Protein AF-A0A353R635-F1 (afdb_monomer_lite)

Structure (mmCIF, N/CA/C/O backbone):
data_AF-A0A353R635-F1
#
_entry.id   AF-A0A353R635-F1
#
loop_
_atom_site.group_PDB
_atom_site.id
_atom_site.type_symbol
_atom_site.label_atom_id
_atom_site.label_alt_id
_atom_site.label_comp_id
_atom_site.label_asym_id
_atom_site.label_entity_id
_atom_site.label_seq_id
_atom_site.pdbx_PDB_ins_code
_atom_site.Cartn_x
_atom_site.Cartn_y
_atom_site.Cartn_z
_atom_site.occupancy
_atom_site.B_iso_or_equiv
_atom_site.auth_seq_id
_atom_site.auth_comp_id
_atom_site.auth_asym_id
_atom_site.auth_atom_id
_atom_site.pdbx_PDB_model_num
ATOM 1 N N . LEU A 1 1 ? 8.031 19.247 10.729 1.00 54.75 1 LEU A N 1
ATOM 2 C CA . LEU A 1 1 ? 8.641 17.979 10.271 1.00 54.75 1 LEU A CA 1
ATOM 3 C C . LEU A 1 1 ? 8.108 16.873 11.174 1.00 54.75 1 LEU A C 1
ATOM 5 O O . LEU A 1 1 ? 8.318 16.974 12.376 1.00 54.75 1 LEU A O 1
ATOM 9 N N . THR A 1 2 ? 7.387 15.884 10.648 1.00 78.19 2 THR A N 1
ATOM 10 C CA . THR A 1 2 ? 6.894 14.757 11.463 1.00 78.19 2 THR A CA 1
ATOM 11 C C . THR A 1 2 ? 7.808 13.561 11.238 1.00 78.19 2 THR A C 1
ATOM 13 O O . THR A 1 2 ? 8.013 13.152 10.098 1.00 78.19 2 THR A O 1
ATOM 16 N N . TYR A 1 3 ? 8.392 13.031 12.312 1.00 88.75 3 TYR A N 1
ATOM 17 C CA . TYR A 1 3 ? 9.300 11.887 12.258 1.00 88.75 3 TYR A CA 1
ATOM 18 C C . TYR A 1 3 ? 8.540 10.581 12.494 1.00 88.75 3 TYR A C 1
ATOM 20 O O . TYR A 1 3 ? 7.732 10.484 13.416 1.00 88.75 3 TYR A O 1
ATOM 28 N N . ILE A 1 4 ? 8.845 9.561 11.692 1.00 90.75 4 ILE A N 1
ATOM 29 C CA . ILE A 1 4 ? 8.397 8.186 11.910 1.00 90.75 4 ILE A CA 1
ATOM 30 C C . ILE A 1 4 ? 9.640 7.287 11.896 1.00 90.75 4 ILE A C 1
ATOM 32 O O . ILE A 1 4 ? 10.416 7.355 10.939 1.00 90.75 4 ILE A O 1
ATOM 36 N N . PRO A 1 5 ? 9.837 6.415 12.903 1.00 87.38 5 PRO A N 1
ATOM 37 C CA . PRO A 1 5 ? 11.002 5.536 12.985 1.00 87.38 5 PRO A CA 1
ATOM 38 C C . PRO A 1 5 ? 10.881 4.320 12.045 1.00 87.38 5 PRO A C 1
ATOM 40 O O . PRO A 1 5 ? 10.869 3.174 12.496 1.00 87.38 5 PRO A O 1
ATOM 43 N N . GLY A 1 6 ? 10.758 4.573 10.738 1.00 92.44 6 GLY A N 1
ATOM 44 C CA . GLY A 1 6 ? 10.764 3.573 9.666 1.00 92.44 6 GLY A CA 1
ATOM 45 C C . GLY A 1 6 ? 9.456 3.469 8.872 1.00 92.44 6 GLY A C 1
ATOM 46 O O . GLY A 1 6 ? 8.359 3.636 9.408 1.00 92.44 6 GLY A O 1
ATOM 47 N N . ILE A 1 7 ? 9.573 3.128 7.583 1.00 92.31 7 ILE A N 1
ATOM 48 C CA . ILE A 1 7 ? 8.442 3.109 6.640 1.00 92.31 7 ILE A CA 1
ATOM 49 C C . ILE A 1 7 ? 7.363 2.085 7.013 1.00 92.31 7 ILE A C 1
ATOM 51 O O . ILE A 1 7 ? 6.178 2.383 6.925 1.00 92.31 7 ILE A O 1
ATOM 55 N N . VAL A 1 8 ? 7.754 0.916 7.534 1.00 94.31 8 VAL A N 1
ATOM 56 C CA . VAL A 1 8 ? 6.817 -0.141 7.958 1.00 94.31 8 VAL A CA 1
ATOM 57 C C . VAL A 1 8 ? 5.907 0.348 9.089 1.00 94.31 8 VAL A C 1
ATOM 59 O O . VAL A 1 8 ? 4.707 0.079 9.084 1.00 94.31 8 VAL A O 1
ATOM 62 N N . LYS A 1 9 ? 6.451 1.129 10.034 1.00 93.44 9 LYS A N 1
ATOM 63 C CA . LYS A 1 9 ? 5.649 1.765 11.090 1.00 93.44 9 LYS A CA 1
ATOM 64 C C . LYS A 1 9 ? 4.734 2.845 10.516 1.00 93.44 9 LYS A C 1
ATOM 66 O O . LYS A 1 9 ? 3.597 2.952 10.956 1.00 93.44 9 LYS A O 1
ATOM 71 N N . GLY A 1 10 ? 5.202 3.596 9.518 1.00 94.38 10 GLY A N 1
ATOM 72 C CA . GLY A 1 10 ? 4.391 4.588 8.808 1.00 94.38 10 GLY A CA 1
ATOM 73 C C . GLY A 1 10 ? 3.179 3.974 8.108 1.00 94.38 10 GLY A C 1
ATOM 74 O O . GLY A 1 10 ? 2.067 4.459 8.291 1.00 94.38 10 GLY A O 1
ATOM 75 N N . ILE A 1 11 ? 3.370 2.859 7.400 1.00 94.56 11 ILE A N 1
ATOM 76 C CA . ILE A 1 11 ? 2.281 2.090 6.776 1.00 94.56 11 ILE A CA 1
ATOM 77 C C . ILE A 1 11 ? 1.283 1.619 7.840 1.00 94.56 11 ILE A C 1
ATOM 79 O O . ILE A 1 11 ? 0.078 1.808 7.687 1.00 94.56 11 ILE A O 1
ATOM 83 N N . GLY A 1 12 ? 1.776 1.076 8.957 1.00 95.69 12 GLY A N 1
ATOM 84 C CA . GLY A 1 12 ? 0.922 0.671 10.076 1.00 95.69 12 GLY A CA 1
ATOM 85 C C . GLY A 1 12 ? 0.092 1.825 10.641 1.00 95.69 12 GLY A C 1
ATOM 86 O O . GLY A 1 12 ? -1.103 1.660 10.869 1.00 95.69 12 GLY A O 1
ATOM 87 N N . LEU A 1 13 ? 0.692 3.006 10.810 1.00 95.31 13 LEU A N 1
ATOM 88 C CA . LEU A 1 13 ? -0.017 4.206 11.263 1.00 95.31 13 LEU A CA 1
ATOM 89 C C . LEU A 1 13 ? -1.082 4.661 10.258 1.00 95.31 13 LEU A C 1
ATOM 91 O O . LEU A 1 13 ? -2.194 4.981 10.672 1.00 95.31 13 LEU A O 1
ATOM 95 N N . ALA A 1 14 ? -0.782 4.643 8.956 1.00 95.62 14 ALA A N 1
ATOM 96 C CA . ALA A 1 14 ? -1.752 4.980 7.915 1.00 95.62 14 ALA A CA 1
ATOM 97 C C . ALA A 1 14 ? -2.948 4.014 7.925 1.00 95.62 14 ALA A C 1
ATOM 99 O O . ALA A 1 14 ? -4.094 4.456 7.933 1.00 95.62 14 ALA A O 1
ATOM 100 N N . ILE A 1 15 ? -2.696 2.705 8.018 1.00 97.06 15 ILE A N 1
ATOM 101 C CA . ILE A 1 15 ? -3.749 1.687 8.137 1.00 97.06 15 ILE A CA 1
ATOM 102 C C . ILE A 1 15 ? -4.596 1.939 9.387 1.00 97.06 15 ILE A C 1
ATOM 104 O O . ILE A 1 15 ? -5.823 1.943 9.308 1.00 97.06 15 ILE A O 1
ATOM 108 N N . LEU A 1 16 ? -3.965 2.185 10.537 1.00 96.62 16 LEU A N 1
ATOM 109 C CA . LEU A 1 16 ? -4.678 2.438 11.788 1.00 96.62 16 LEU A CA 1
ATOM 110 C C . LEU A 1 16 ? -5.550 3.695 11.741 1.00 96.62 16 LEU A C 1
ATOM 112 O O . LEU A 1 16 ? -6.625 3.691 12.334 1.00 96.62 16 LEU A O 1
ATOM 116 N N . HIS A 1 17 ? -5.094 4.742 11.055 1.00 96.69 17 HIS A N 1
ATOM 117 C CA . HIS A 1 17 ? -5.779 6.030 11.011 1.00 96.69 17 HIS A CA 1
ATOM 118 C C . HIS A 1 17 ? -6.899 6.086 9.965 1.00 96.69 17 HIS A C 1
ATOM 120 O O . HIS A 1 17 ? -7.970 6.615 10.247 1.00 96.69 17 HIS A O 1
ATOM 126 N N . TYR A 1 18 ? -6.670 5.532 8.770 1.00 97.50 18 TYR A N 1
ATOM 127 C CA . TYR A 1 18 ? -7.599 5.660 7.641 1.00 97.50 18 TYR A CA 1
ATOM 128 C C . TYR A 1 18 ? -8.598 4.506 7.512 1.00 97.50 18 TYR A C 1
ATOM 130 O O . TYR A 1 18 ? -9.499 4.574 6.679 1.00 97.50 18 TYR A O 1
ATOM 138 N N . THR A 1 19 ? -8.460 3.445 8.310 1.00 97.88 19 THR A N 1
ATOM 139 C CA . THR A 1 19 ? -9.339 2.267 8.233 1.00 97.88 19 THR A CA 1
ATOM 140 C C . THR A 1 19 ? -9.741 1.770 9.617 1.00 97.88 19 THR A C 1
ATOM 142 O O . THR A 1 19 ? -9.031 2.005 10.593 1.00 97.88 19 THR A O 1
ATOM 145 N N . GLY A 1 20 ? -10.852 1.046 9.711 1.00 96.88 20 GLY A N 1
ATOM 146 C CA . GLY A 1 20 ? -11.267 0.273 10.881 1.00 96.88 20 GLY A CA 1
ATOM 147 C C . GLY A 1 20 ? -10.848 -1.200 10.807 1.00 96.88 20 GLY A C 1
ATOM 148 O O . GLY A 1 20 ? -10.341 -1.683 9.797 1.00 96.88 20 GLY A O 1
ATOM 149 N N . LYS A 1 21 ? -11.067 -1.953 11.892 1.00 96.88 21 LYS A N 1
ATOM 150 C CA . LYS A 1 21 ? -10.939 -3.421 11.855 1.00 96.88 21 LYS A CA 1
ATOM 151 C C . LYS A 1 21 ? -11.960 -4.001 10.871 1.00 96.88 21 LYS A C 1
ATOM 153 O O . LYS A 1 21 ? -13.113 -3.586 10.882 1.00 96.88 21 LYS A O 1
ATOM 158 N N . GLY A 1 22 ? -11.544 -4.968 10.059 1.00 96.62 22 GLY A N 1
ATOM 159 C CA . GLY A 1 22 ? -12.374 -5.595 9.027 1.00 96.62 22 GLY A CA 1
ATOM 160 C C . GLY A 1 22 ? -12.476 -4.814 7.711 1.00 96.62 22 GLY A C 1
ATOM 161 O O . GLY A 1 22 ? -12.868 -5.406 6.705 1.00 96.62 22 GLY A O 1
ATOM 162 N N . ASP A 1 23 ? -12.073 -3.537 7.676 1.00 97.75 23 ASP A N 1
ATOM 163 C CA . ASP A 1 23 ? -11.990 -2.789 6.419 1.00 97.75 23 ASP A CA 1
ATOM 164 C C . ASP A 1 23 ? -10.983 -3.437 5.471 1.00 97.75 23 ASP A C 1
ATOM 166 O O . ASP A 1 23 ? -10.007 -4.074 5.884 1.00 97.75 23 ASP A O 1
ATOM 170 N N . SER A 1 24 ? -11.230 -3.261 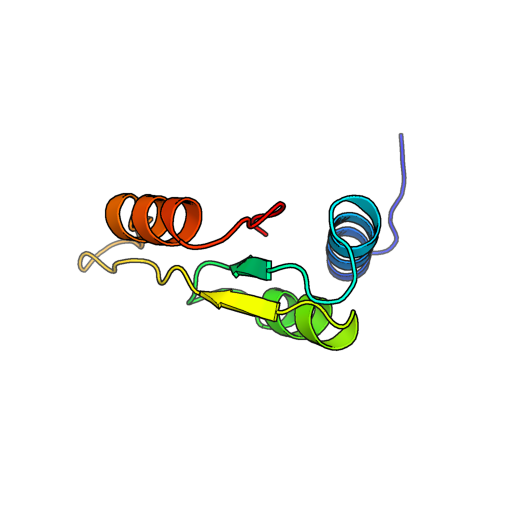4.176 1.00 97.81 24 SER A N 1
ATOM 171 C CA . SER A 1 24 ? -10.333 -3.749 3.137 1.00 97.81 24 SER A CA 1
ATOM 172 C C . SER A 1 24 ? -9.315 -2.691 2.735 1.00 97.81 24 SER A C 1
ATOM 174 O O . SER A 1 24 ? -9.666 -1.536 2.495 1.00 97.81 24 SER A O 1
ATOM 176 N N . VAL A 1 25 ? -8.055 -3.106 2.658 1.00 98.38 25 VAL A N 1
ATOM 177 C CA . VAL A 1 25 ? -6.927 -2.300 2.186 1.00 98.38 25 VAL A CA 1
ATOM 178 C C . VAL A 1 25 ? -6.418 -2.923 0.898 1.00 98.38 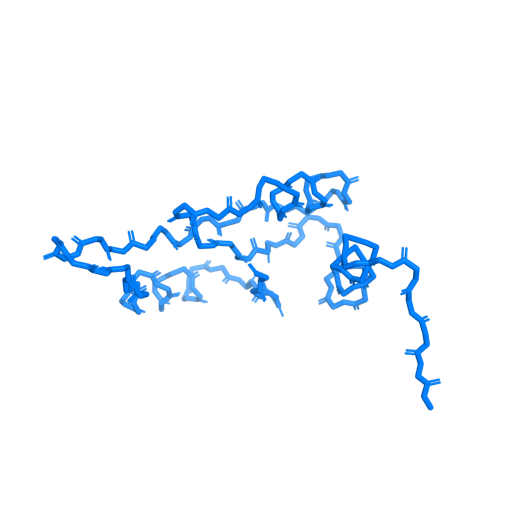25 VAL A C 1
ATOM 180 O O . VAL A 1 25 ? -6.165 -4.129 0.850 1.00 98.38 25 VAL A O 1
ATOM 183 N N . ILE A 1 26 ? -6.289 -2.111 -0.147 1.00 98.38 26 ILE A N 1
ATOM 184 C CA . ILE A 1 26 ? -5.817 -2.580 -1.448 1.00 98.38 26 ILE A CA 1
ATOM 185 C C . ILE A 1 26 ? -4.291 -2.628 -1.452 1.00 98.38 26 ILE A C 1
ATOM 187 O O . ILE A 1 26 ? -3.655 -1.676 -1.010 1.00 98.38 26 ILE A O 1
ATOM 191 N N . ILE A 1 27 ? -3.72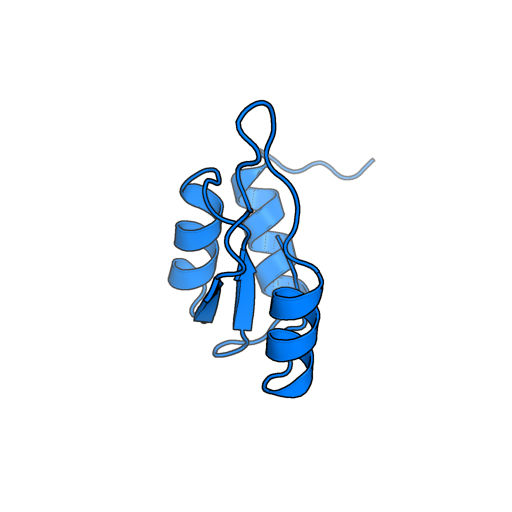5 -3.714 -1.981 1.00 98.25 27 ILE A N 1
ATOM 192 C CA . ILE A 1 27 ? -2.296 -3.828 -2.308 1.00 98.25 27 ILE A CA 1
ATOM 193 C C . ILE A 1 27 ? -2.130 -4.304 -3.751 1.00 98.25 27 ILE A C 1
ATOM 195 O O . ILE A 1 27 ? -3.015 -4.977 -4.289 1.00 98.25 27 ILE A O 1
ATOM 199 N N . GLN A 1 28 ? -0.989 -4.001 -4.371 1.00 98.12 28 GLN A N 1
ATOM 200 C CA . GLN A 1 28 ? -0.759 -4.285 -5.791 1.00 98.12 28 GLN A CA 1
ATOM 201 C C . GLN A 1 28 ? 0.404 -5.257 -6.030 1.00 98.12 28 GLN A C 1
ATOM 203 O O . GLN A 1 28 ? 1.513 -4.822 -6.332 1.00 98.12 28 GLN A O 1
ATOM 208 N N . PRO A 1 29 ? 0.196 -6.581 -5.868 1.00 97.75 29 PRO A N 1
ATOM 209 C CA . PRO A 1 29 ? 1.269 -7.554 -6.026 1.00 97.75 29 PRO A CA 1
ATOM 210 C C . PRO A 1 29 ? 1.740 -7.675 -7.492 1.00 97.75 29 PRO A C 1
ATOM 212 O O . PRO A 1 29 ? 0.913 -7.555 -8.392 1.00 97.75 29 PRO A O 1
ATOM 215 N N . PRO A 1 30 ? 3.025 -7.987 -7.751 1.00 97.06 30 PRO A N 1
ATOM 216 C CA . PRO A 1 30 ? 4.065 -8.250 -6.759 1.00 97.06 30 PRO A CA 1
ATOM 217 C C . PRO A 1 30 ? 4.514 -6.968 -6.043 1.00 97.06 30 PRO A C 1
ATOM 219 O O . PRO A 1 30 ? 4.858 -5.972 -6.668 1.00 97.06 30 PRO A O 1
ATOM 222 N N . VAL A 1 31 ? 4.521 -7.015 -4.709 1.00 96.19 31 VAL A N 1
ATOM 223 C CA . VAL A 1 31 ? 4.850 -5.881 -3.835 1.00 96.19 31 VAL A CA 1
ATOM 224 C C . VAL A 1 31 ? 5.563 -6.376 -2.579 1.00 96.19 31 VAL A C 1
ATOM 226 O O . VAL A 1 3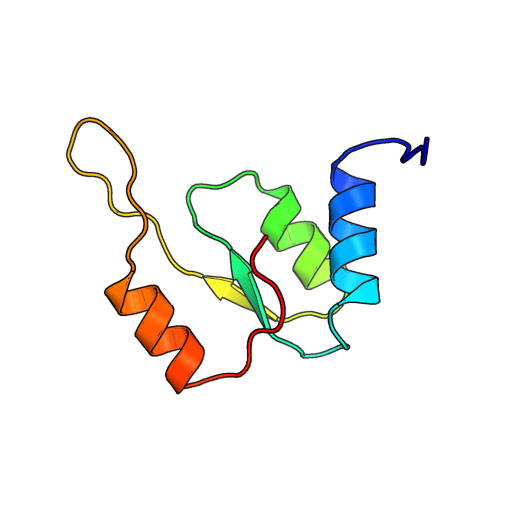1 ? 5.512 -7.559 -2.235 1.00 96.19 31 VAL A O 1
ATOM 229 N N . TYR A 1 32 ? 6.254 -5.470 -1.894 1.00 94.31 32 TYR A N 1
ATOM 230 C CA . TYR A 1 32 ? 7.008 -5.747 -0.678 1.00 94.31 32 TYR A CA 1
ATOM 231 C C . TYR A 1 32 ? 6.131 -6.393 0.414 1.00 94.31 32 TYR A C 1
ATOM 233 O O . TYR A 1 32 ? 5.108 -5.844 0.820 1.00 94.31 32 TYR A O 1
ATOM 241 N N . HIS A 1 33 ? 6.555 -7.556 0.921 1.00 93.19 33 HIS A N 1
ATOM 242 C CA . HIS A 1 33 ? 5.764 -8.412 1.819 1.00 93.19 33 HIS A CA 1
ATOM 243 C C . HIS A 1 33 ? 5.169 -7.710 3.066 1.00 93.19 33 HIS A C 1
ATOM 245 O O . HIS A 1 33 ? 4.041 -8.029 3.447 1.00 93.19 33 HIS A O 1
ATOM 251 N N . PRO A 1 34 ? 5.835 -6.721 3.696 1.00 94.88 34 PRO A N 1
ATOM 252 C CA . PRO A 1 34 ? 5.242 -5.949 4.785 1.00 94.88 34 PRO A CA 1
ATOM 253 C C . PRO A 1 34 ? 3.908 -5.260 4.487 1.00 94.88 34 PRO A C 1
ATOM 255 O O . PRO A 1 34 ? 3.177 -4.991 5.434 1.00 94.88 34 PRO A O 1
ATOM 258 N N . PHE A 1 35 ? 3.553 -5.005 3.227 1.00 95.62 35 PHE A N 1
ATOM 259 C CA . PHE A 1 35 ? 2.280 -4.369 2.877 1.00 95.62 35 PHE A CA 1
ATOM 260 C C . PHE A 1 35 ? 1.090 -5.266 3.250 1.00 95.62 35 PHE A C 1
ATOM 262 O O . PHE A 1 35 ? 0.168 -4.813 3.934 1.00 95.62 35 PHE A O 1
ATOM 269 N N . SER A 1 36 ? 1.138 -6.560 2.909 1.00 96.69 36 SER A N 1
ATOM 270 C CA . SER A 1 36 ? 0.112 -7.517 3.342 1.00 96.69 36 SER A CA 1
ATOM 271 C C . SER A 1 36 ? 0.235 -7.824 4.835 1.00 96.69 36 SER A C 1
ATOM 273 O O . SER A 1 36 ? -0.745 -7.734 5.571 1.00 96.69 36 SER A O 1
ATOM 275 N N . MET A 1 37 ? 1.457 -8.082 5.314 1.00 96.81 37 MET A N 1
ATOM 276 C CA . MET A 1 37 ? 1.706 -8.472 6.704 1.00 96.81 37 MET A CA 1
ATOM 277 C C . MET A 1 37 ? 1.207 -7.425 7.709 1.00 96.81 37 MET A C 1
ATOM 279 O O . MET A 1 37 ? 0.570 -7.776 8.700 1.00 96.81 37 MET A O 1
ATOM 283 N N . VAL A 1 38 ? 1.507 -6.138 7.499 1.00 96.88 38 VAL A N 1
ATOM 284 C CA . VAL A 1 38 ? 1.084 -5.066 8.415 1.00 96.88 38 VAL A CA 1
ATOM 285 C C . VAL A 1 38 ? -0.431 -4.875 8.362 1.00 96.88 38 VAL A C 1
ATOM 287 O O . VAL A 1 38 ? -1.041 -4.645 9.407 1.00 96.88 38 VAL A O 1
ATOM 290 N N . THR A 1 39 ? -1.043 -5.016 7.186 1.00 97.31 39 THR A N 1
ATOM 291 C CA . THR A 1 39 ? -2.501 -4.956 7.006 1.00 97.31 39 THR A CA 1
ATOM 292 C C . THR A 1 39 ? -3.204 -6.042 7.819 1.00 97.31 39 THR A C 1
ATOM 294 O O . THR A 1 39 ? -4.043 -5.738 8.671 1.00 97.31 39 THR A O 1
ATOM 297 N N . GLU A 1 40 ? -2.800 -7.298 7.638 1.00 97.44 40 GLU A N 1
ATOM 298 C CA . GLU A 1 40 ? -3.399 -8.452 8.316 1.00 97.44 40 GLU A CA 1
ATOM 299 C C . GLU A 1 40 ? -3.144 -8.420 9.827 1.00 97.44 40 GLU A C 1
ATOM 301 O O . GLU A 1 40 ? -4.063 -8.636 10.618 1.00 97.44 40 GLU A O 1
ATOM 306 N N . ARG A 1 41 ? -1.924 -8.062 10.257 1.00 97.12 41 ARG A N 1
ATOM 307 C CA . ARG A 1 41 ? -1.583 -7.920 11.686 1.00 97.12 41 ARG A CA 1
ATOM 308 C C . ARG A 1 41 ? -2.396 -6.841 12.393 1.00 97.12 41 ARG A C 1
ATOM 310 O O . ARG A 1 41 ? -2.599 -6.933 13.600 1.00 97.12 41 ARG A O 1
ATOM 317 N N . ASN A 1 42 ? -2.877 -5.838 11.662 1.00 97.06 42 ASN A N 1
ATOM 318 C CA . ASN A 1 42 ? -3.793 -4.828 12.186 1.00 97.06 42 ASN A CA 1
ATOM 319 C C . ASN A 1 42 ? -5.271 -5.217 12.008 1.00 97.06 42 ASN A C 1
ATOM 321 O O . ASN A 1 42 ? -6.143 -4.373 12.194 1.00 97.06 42 ASN A O 1
ATOM 325 N N . ALA A 1 43 ? -5.588 -6.476 11.694 1.00 97.81 43 ALA A N 1
ATOM 326 C CA . ALA A 1 43 ? -6.951 -6.978 11.505 1.00 97.81 43 ALA A CA 1
ATOM 327 C C . ALA A 1 43 ? -7.738 -6.238 10.406 1.00 97.81 43 ALA A C 1
ATOM 329 O O . ALA A 1 43 ? -8.939 -5.994 10.550 1.00 97.81 43 ALA A O 1
ATOM 330 N N . ARG A 1 44 ? -7.057 -5.852 9.321 1.00 97.94 44 ARG A N 1
ATOM 331 C CA . ARG A 1 44 ? -7.681 -5.429 8.058 1.00 97.94 44 ARG A CA 1
ATOM 332 C C . ARG A 1 44 ? -7.643 -6.586 7.066 1.00 97.94 44 ARG A C 1
ATOM 334 O O . ARG A 1 44 ? -6.851 -7.515 7.214 1.00 97.94 44 ARG A O 1
ATOM 341 N N . VAL A 1 45 ? -8.505 -6.525 6.059 1.00 97.88 45 VAL A N 1
ATOM 342 C CA . VAL A 1 45 ? -8.562 -7.516 4.983 1.00 97.88 45 VAL A CA 1
ATOM 343 C C . VAL A 1 45 ? -7.719 -7.023 3.815 1.00 97.88 45 VAL A C 1
ATOM 345 O O . VAL A 1 45 ? -7.907 -5.907 3.337 1.00 97.88 45 VAL A O 1
ATOM 348 N N . VAL A 1 46 ? -6.795 -7.849 3.339 1.00 98.00 46 VAL A N 1
ATOM 349 C CA . VAL A 1 46 ? -6.025 -7.537 2.134 1.00 98.00 46 VAL A CA 1
ATOM 350 C C . VAL A 1 46 ? -6.901 -7.759 0.906 1.00 98.00 46 VAL A C 1
ATOM 352 O O . VAL A 1 46 ? -7.447 -8.844 0.711 1.00 98.00 46 VAL A O 1
ATOM 355 N N . GLN A 1 47 ? -7.010 -6.737 0.062 1.00 98.12 47 GLN A N 1
ATOM 356 C CA . GLN A 1 47 ? -7.654 -6.819 -1.240 1.00 98.12 47 GLN A CA 1
ATOM 357 C C . GLN A 1 47 ? -6.597 -6.666 -2.335 1.00 98.12 47 GLN A C 1
ATOM 359 O O 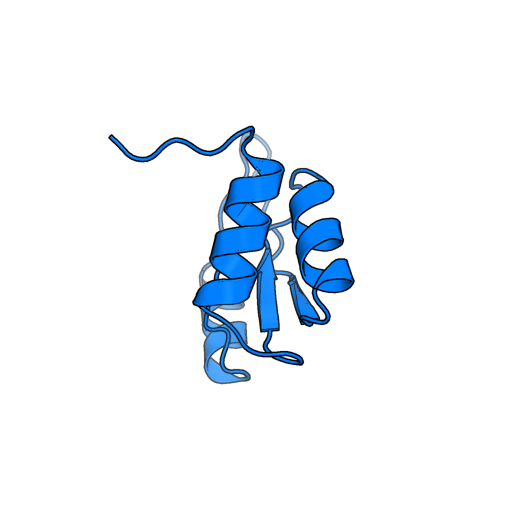. GLN A 1 47 ? -6.043 -5.593 -2.546 1.00 98.12 47 GLN A O 1
ATOM 364 N N . ASN A 1 48 ? -6.304 -7.745 -3.051 1.00 98.06 48 ASN A N 1
ATOM 365 C CA . ASN A 1 48 ? -5.282 -7.701 -4.094 1.00 98.06 48 ASN A CA 1
ATOM 366 C C . ASN A 1 48 ? -5.822 -7.037 -5.363 1.00 98.06 48 ASN A C 1
ATOM 368 O O . ASN A 1 48 ? -6.885 -7.417 -5.851 1.00 98.06 48 ASN A O 1
ATOM 372 N N . ASN A 1 49 ? -5.042 -6.122 -5.933 1.00 98.50 49 ASN A N 1
ATOM 373 C CA . ASN A 1 49 ? -5.149 -5.647 -7.310 1.00 98.50 49 ASN A CA 1
ATOM 374 C C . ASN A 1 49 ? -3.825 -5.951 -8.028 1.00 98.50 49 ASN A C 1
ATOM 376 O O . ASN A 1 49 ? -2.949 -5.091 -8.066 1.00 98.50 49 ASN A O 1
ATOM 380 N N . PRO A 1 50 ? -3.642 -7.185 -8.534 1.00 98.38 50 PRO A N 1
ATOM 381 C CA . PRO A 1 50 ? -2.382 -7.598 -9.138 1.00 98.38 50 PRO A CA 1
ATOM 382 C C . PRO A 1 50 ? -1.971 -6.684 -10.292 1.00 98.38 50 PRO A C 1
ATOM 384 O O . PRO A 1 50 ? -2.806 -6.279 -11.100 1.00 98.38 50 PRO A O 1
ATOM 387 N N . LEU A 1 51 ? -0.682 -6.369 -10.359 1.00 98.56 51 LEU A N 1
ATOM 388 C CA . LEU A 1 51 ? -0.089 -5.625 -11.457 1.00 98.56 51 LEU A CA 1
ATOM 389 C C . LEU A 1 51 ? 0.020 -6.516 -12.698 1.00 98.56 51 LEU A C 1
ATOM 391 O O . LEU A 1 51 ? 0.317 -7.709 -12.610 1.00 98.56 51 LEU A O 1
ATOM 395 N N . ILE A 1 52 ? -0.155 -5.908 -13.866 1.00 98.56 52 ILE A N 1
ATOM 396 C CA . ILE A 1 52 ? -0.001 -6.554 -15.168 1.00 98.56 52 ILE A CA 1
ATOM 397 C C . ILE A 1 52 ? 1.449 -6.395 -15.618 1.00 98.56 52 ILE A C 1
ATOM 399 O O . ILE A 1 52 ? 1.961 -5.280 -15.674 1.00 98.56 52 ILE A O 1
ATOM 403 N N . TRP A 1 53 ? 2.110 -7.496 -15.968 1.00 97.94 53 TRP A N 1
ATOM 404 C CA . TRP A 1 53 ? 3.431 -7.478 -16.597 1.00 97.94 53 TRP A CA 1
ATOM 405 C C . TRP A 1 53 ? 3.284 -7.452 -18.121 1.00 97.94 53 TRP A C 1
ATOM 407 O O . TRP A 1 53 ? 2.689 -8.366 -18.687 1.00 97.94 53 TRP A O 1
ATOM 417 N N . ASP A 1 54 ? 3.838 -6.440 -18.792 1.00 96.81 54 ASP A N 1
ATOM 418 C CA . ASP A 1 54 ? 3.769 -6.320 -20.261 1.00 96.81 54 ASP A CA 1
ATOM 419 C C . ASP A 1 54 ? 4.971 -6.940 -21.002 1.00 96.81 54 ASP A C 1
ATOM 421 O O . ASP A 1 54 ? 5.081 -6.819 -22.220 1.00 96.81 54 ASP A O 1
ATOM 425 N N . GLY A 1 55 ? 5.892 -7.585 -20.277 1.00 97.88 55 GLY A N 1
ATOM 426 C CA . GLY A 1 55 ? 7.178 -8.046 -20.813 1.00 97.88 55 GLY A CA 1
ATOM 427 C C . GLY A 1 55 ? 8.361 -7.130 -20.484 1.00 97.88 55 GLY A C 1
ATOM 428 O O . GLY A 1 55 ? 9.505 -7.570 -20.582 1.00 97.88 55 GLY A O 1
ATOM 429 N N . THR A 1 56 ? 8.107 -5.890 -20.059 1.00 98.00 56 THR A N 1
ATOM 430 C CA . THR A 1 56 ? 9.133 -4.868 -19.782 1.00 98.00 56 THR A CA 1
ATOM 431 C C . THR A 1 56 ? 8.945 -4.160 -18.444 1.00 98.00 56 THR A C 1
ATOM 433 O O . THR A 1 56 ? 9.926 -3.867 -17.758 1.00 98.00 56 THR A O 1
ATOM 436 N N . ARG A 1 57 ? 7.699 -3.883 -18.051 1.00 97.81 57 ARG A N 1
ATOM 437 C CA . ARG A 1 57 ? 7.353 -3.210 -16.800 1.00 97.81 57 ARG A CA 1
ATOM 438 C C . ARG A 1 57 ? 5.995 -3.664 -16.279 1.00 97.81 57 ARG A C 1
ATOM 440 O O . ARG A 1 57 ? 5.158 -4.195 -17.008 1.00 97.81 57 ARG A O 1
ATOM 447 N N . TYR A 1 58 ? 5.793 -3.428 -14.989 1.00 98.31 58 TYR A N 1
ATOM 448 C CA . TYR A 1 58 ? 4.499 -3.610 -14.353 1.00 98.31 58 TYR A CA 1
ATOM 449 C C . TYR A 1 58 ? 3.609 -2.391 -14.568 1.00 98.31 58 TYR A C 1
ATOM 451 O O . TYR A 1 58 ? 4.067 -1.249 -14.491 1.00 98.31 58 TYR A O 1
ATOM 459 N N . HIS A 1 59 ? 2.326 -2.655 -14.779 1.00 97.94 59 HIS A N 1
ATOM 460 C CA . HIS A 1 59 ? 1.272 -1.663 -14.909 1.00 97.94 59 HIS A CA 1
ATOM 461 C C . HIS A 1 59 ? 0.154 -1.954 -13.932 1.00 97.94 59 HIS A C 1
ATOM 463 O O . HIS A 1 59 ? -0.137 -3.106 -13.611 1.00 97.94 59 HIS A O 1
ATOM 469 N N . MET A 1 60 ? -0.508 -0.895 -13.494 1.00 98.19 60 MET A N 1
ATOM 470 C CA . MET A 1 60 ? -1.723 -1.025 -12.713 1.00 98.19 60 MET A CA 1
ATOM 471 C C . MET A 1 60 ? -2.866 -1.534 -13.592 1.00 98.19 60 MET A C 1
ATOM 473 O O . MET A 1 60 ? -3.154 -0.943 -14.632 1.00 98.19 60 MET A O 1
ATOM 477 N N . ASP A 1 61 ? -3.557 -2.582 -13.145 1.00 98.38 61 ASP A N 1
ATOM 478 C CA . ASP A 1 61 ? -4.840 -2.967 -13.731 1.00 98.38 61 ASP A CA 1
ATOM 479 C C . ASP A 1 61 ? -5.944 -2.038 -13.208 1.00 98.38 61 ASP A C 1
ATOM 481 O O . ASP A 1 61 ? -6.526 -2.276 -12.144 1.00 98.38 61 ASP A O 1
ATOM 485 N N . LEU A 1 62 ? -6.190 -0.948 -13.940 1.00 98.38 62 LEU A N 1
ATOM 486 C CA . LEU A 1 62 ? -7.194 0.059 -13.589 1.00 98.38 62 LEU A CA 1
ATOM 487 C C . LEU A 1 62 ? -8.627 -0.474 -13.693 1.00 98.38 62 LEU A C 1
ATOM 489 O O . LEU A 1 62 ? -9.463 -0.101 -12.874 1.00 98.38 62 LEU A O 1
ATOM 493 N N . ASN A 1 63 ? -8.902 -1.367 -14.648 1.00 98.38 63 ASN A N 1
ATOM 494 C CA . ASN A 1 63 ? -10.230 -1.961 -14.808 1.00 98.38 63 ASN A CA 1
ATOM 495 C C . ASN A 1 63 ? -10.554 -2.850 -13.603 1.00 98.38 63 ASN A C 1
ATOM 497 O O . ASN A 1 63 ? -11.614 -2.727 -12.991 1.00 98.38 63 ASN A O 1
ATOM 501 N N . HIS A 1 64 ? -9.604 -3.697 -13.200 1.00 98.38 64 HIS A N 1
ATOM 502 C CA . HIS A 1 64 ? -9.758 -4.525 -12.011 1.00 98.38 64 HIS A CA 1
ATOM 503 C C . HIS A 1 64 ? -9.822 -3.690 -10.722 1.00 98.38 64 HIS A C 1
ATOM 505 O O . HIS A 1 64 ? -10.586 -4.015 -9.812 1.00 98.38 64 HIS A O 1
ATOM 511 N N . LEU A 1 65 ? -9.054 -2.597 -10.632 1.00 98.38 65 LEU A N 1
ATOM 512 C CA . LEU A 1 65 ? -9.137 -1.667 -9.503 1.00 98.38 65 LEU A CA 1
ATOM 513 C C . LEU A 1 65 ? -10.532 -1.038 -9.391 1.00 98.38 65 LEU A C 1
ATOM 515 O O . LEU A 1 65 ? -11.101 -0.991 -8.299 1.00 98.38 65 LEU A O 1
ATOM 519 N N . GLU A 1 66 ? -11.099 -0.585 -10.509 1.00 98.19 66 GLU A N 1
ATOM 520 C CA . GLU A 1 66 ? -12.450 -0.027 -10.556 1.00 98.19 66 GLU A CA 1
A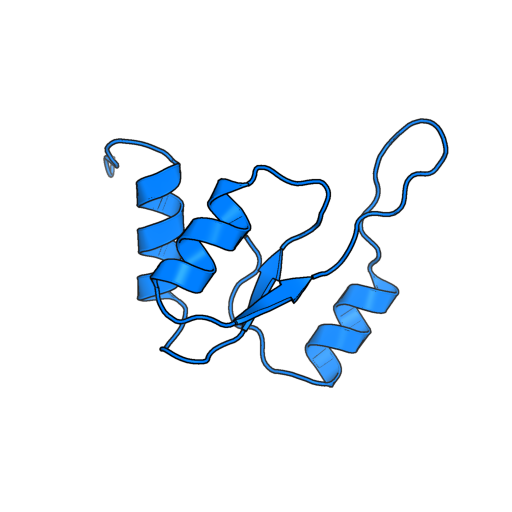TOM 521 C C . GLU A 1 66 ? -13.498 -1.066 -10.124 1.00 98.19 66 GLU A C 1
ATOM 523 O O . GLU A 1 66 ? -14.373 -0.766 -9.308 1.00 98.19 66 GLU A O 1
ATOM 528 N N . ASP A 1 67 ? -13.376 -2.308 -10.595 1.00 98.19 67 ASP A N 1
ATOM 529 C CA . ASP A 1 67 ? -14.259 -3.410 -10.208 1.00 98.19 67 ASP A CA 1
ATOM 530 C C . ASP A 1 67 ? -14.192 -3.733 -8.709 1.00 98.19 67 ASP A C 1
ATOM 532 O O . ASP A 1 67 ? -15.229 -3.982 -8.085 1.00 98.19 67 ASP A O 1
ATOM 536 N N . ILE A 1 68 ? -12.999 -3.696 -8.105 1.00 98.00 68 ILE A N 1
ATOM 537 C CA . ILE A 1 68 ? -12.835 -3.828 -6.650 1.00 98.00 68 ILE A CA 1
ATOM 538 C C . ILE A 1 68 ? -13.616 -2.727 -5.932 1.00 98.00 68 ILE A C 1
ATOM 540 O O . ILE A 1 68 ? -14.419 -3.022 -5.042 1.00 98.00 68 ILE A O 1
ATOM 544 N N . LEU A 1 69 ? -13.395 -1.470 -6.327 1.00 96.94 69 LEU A N 1
ATOM 545 C CA . LEU A 1 69 ? -13.972 -0.299 -5.665 1.00 96.94 69 LEU A CA 1
ATOM 546 C C . LEU A 1 69 ? -15.499 -0.221 -5.827 1.00 96.94 69 LEU A C 1
ATOM 548 O O . LEU A 1 69 ? -16.182 0.275 -4.932 1.00 96.94 69 LEU A O 1
ATOM 552 N N . LYS A 1 70 ? -16.054 -0.764 -6.919 1.00 97.38 70 LYS A N 1
ATOM 553 C CA . LYS A 1 70 ? -17.507 -0.910 -7.121 1.00 97.38 70 LYS A CA 1
ATOM 554 C C . LYS A 1 70 ? -18.142 -1.946 -6.192 1.00 97.38 70 LYS A C 1
ATOM 556 O O . LYS A 1 70 ? -19.291 -1.785 -5.788 1.00 97.38 70 LYS A O 1
ATOM 561 N N . ARG A 1 71 ? -17.428 -3.031 -5.873 1.00 95.81 71 ARG A N 1
ATOM 562 C CA . ARG A 1 71 ? -17.961 -4.161 -5.086 1.00 95.81 71 ARG A CA 1
ATOM 563 C C . ARG A 1 71 ? -17.776 -3.984 -3.590 1.00 95.81 71 ARG A C 1
ATOM 565 O O . ARG A 1 71 ? -18.543 -4.539 -2.803 1.00 95.81 71 ARG A O 1
ATOM 572 N N . ARG A 1 72 ? -16.727 -3.272 -3.185 1.00 92.12 72 ARG A N 1
ATOM 573 C CA . ARG A 1 72 ? -16.369 -3.115 -1.782 1.00 92.12 72 ARG A CA 1
ATOM 574 C C . ARG A 1 72 ? -15.759 -1.746 -1.528 1.00 92.12 72 ARG A C 1
ATOM 576 O O . ARG A 1 72 ? -14.914 -1.266 -2.274 1.00 92.12 72 ARG A O 1
ATOM 583 N N . ARG A 1 73 ? -16.131 -1.155 -0.393 1.00 93.75 73 ARG A N 1
ATOM 584 C CA . ARG A 1 73 ? -15.455 0.028 0.129 1.00 93.75 73 ARG A CA 1
ATOM 585 C C . ARG A 1 73 ? -14.053 -0.351 0.612 1.00 93.75 73 ARG A C 1
ATOM 587 O O . ARG A 1 73 ? -13.915 -1.086 1.587 1.00 93.75 73 ARG A O 1
ATOM 594 N N . CYS A 1 74 ? -13.039 0.203 -0.040 1.00 96.50 74 CYS A N 1
ATOM 595 C CA . CYS A 1 74 ? -11.638 0.080 0.350 1.00 96.50 74 CYS A CA 1
ATOM 596 C C . CYS A 1 74 ? -11.091 1.484 0.648 1.00 96.50 74 CYS A C 1
ATOM 598 O O . CYS A 1 74 ? -10.797 2.219 -0.293 1.00 96.50 74 CYS A O 1
ATOM 600 N N . PRO A 1 75 ? -10.999 1.909 1.920 1.00 96.38 75 PRO A N 1
ATOM 601 C CA . PRO A 1 75 ? -10.645 3.293 2.247 1.00 96.38 75 PRO A CA 1
ATOM 602 C C . PRO A 1 75 ? -9.176 3.646 1.983 1.00 96.38 75 PRO A C 1
ATOM 604 O O . PRO A 1 75 ? -8.818 4.820 2.020 1.00 96.38 75 PRO A O 1
ATOM 607 N N . LEU A 1 76 ? -8.323 2.643 1.758 1.00 97.81 76 LEU A N 1
ATOM 608 C CA . LEU A 1 76 ? -6.886 2.821 1.615 1.00 97.81 76 LEU A CA 1
ATOM 609 C C . LEU A 1 76 ? -6.322 1.858 0.562 1.00 97.81 76 LEU A C 1
ATOM 611 O O . LEU A 1 76 ? -6.647 0.670 0.563 1.00 97.81 76 LEU A O 1
ATOM 615 N N . LEU A 1 77 ? -5.451 2.383 -0.297 1.00 97.62 77 LEU A N 1
ATOM 616 C CA . LEU A 1 77 ? -4.524 1.624 -1.132 1.00 97.62 77 LEU A CA 1
ATOM 617 C C . LEU A 1 77 ? -3.123 1.920 -0.601 1.00 97.62 77 LEU A C 1
ATOM 619 O O . LEU A 1 77 ? -2.773 3.093 -0.445 1.00 97.62 77 LEU A O 1
ATOM 623 N N . VAL A 1 78 ? -2.369 0.870 -0.278 1.00 93.00 78 VAL A N 1
ATOM 624 C CA . VAL A 1 78 ? -0.963 0.968 0.134 1.00 93.00 78 VAL A CA 1
ATOM 625 C C . VAL A 1 78 ? -0.075 0.324 -0.909 1.00 93.00 78 VAL A C 1
ATOM 627 O O . VAL A 1 78 ? -0.330 -0.840 -1.294 1.00 93.00 78 VAL A O 1
#

Radius of gyration: 13.37 Å; chains: 1; bounding box: 29×26×34 Å

Secondary structure (DSSP, 8-state):
----S-HHHHHHHHHHHH--TT-EEEE-SS--THHHHHHHHTTPEEEE-PPEE-SSSEE--HHHHHHHHHHS---EE-

pLDDT: mean 95.76, std 5.58, range [54.75, 98.56]

Sequence (78 aa):
LTYIPGIVKGIGLAILHYTGKGDSVIIQPPVYHPFSMVTERNARVVQNNPLIWDGTRYHMDLNHLEDILKRRRCPLLV

Foldseek 3Di:
DDDDPDDLVVLLVCLVPQDDAAAEEEEEPPDDPSNCVSCVVRNYHYDYQYWDDPPPDTDGPVVVVVVPVVVHPHRYYD